Protein AF-A0A485P0E3-F1 (afdb_monomer)

Foldseek 3Di:
DQQPLVVDPVSVVVQCVVFDPPSVVTDDGDPDPVVVVVVVLVVQQVAAPDPPNDDPRHDWAAQPQQPWQPDWDADPQAIKTKRQPGGQRLTWIWGDGPPDDIDTGGDDPVPPVSHNVRD

Organism: Lynx pardinus (NCBI:txid191816)

Secondary structure (DSSP, 8-state):
-TTGGGGSHHHHHHHHHHSPSSGGGT----SSTHHHHHHHHHHHHT-B--TT---TTPBPPSSTT--TTSSEEEETTEEEEE-TTHHHHT--EEE--TTS--EEE---TT-GGGTT---

Radius of gyration: 20.46 Å; Cα contacts (8 Å, |Δi|>4): 179; chains: 1; bounding box: 45×39×56 Å

pLDDT: mean 80.85, std 13.13, range [52.72, 98.12]

Sequence (119 aa):
QVGDAFQEPTAREELNTIGSVPSQDHVFKVDNFAALSSIQKQLQEKIFAVEGTQSRTSSSFQHEMSQEGFSSVLTMDGPVLGAVGSFSWSGGAFLYPQNMSPTFISVSQENVDMRDSYL

Nearest PDB structures (foldseek):
  4nen-assembly1_A  TM=6.289E-01  e=8.531E-14  Homo sapiens
  4neh-assembly1_A  TM=6.287E-01  e=3.980E-13  Homo sapiens
  3k6s-assembly1_A  TM=5.254E-01  e=3.309E-12  Homo sapiens
  5es4-assembly2_C  TM=8.385E-01  e=1.008E-08  Homo sapiens
  7p2d-assembly1_A  TM=5.012E-01  e=2.956E-10  Homo sapiens

Structure (mmCIF, N/CA/C/O backbone):
data_AF-A0A485P0E3-F1
#
_entry.id   AF-A0A485P0E3-F1
#
loop_
_atom_site.group_PDB
_atom_site.id
_atom_site.type_symbol
_atom_site.label_atom_id
_atom_site.label_alt_id
_atom_site.label_comp_id
_atom_site.label_asym_id
_atom_site.label_entity_id
_atom_site.label_seq_id
_atom_site.pdbx_PDB_ins_code
_atom_site.Cartn_x
_atom_site.Cartn_y
_atom_site.Cartn_z
_atom_site.occupancy
_atom_site.B_iso_or_equiv
_atom_site.auth_seq_id
_atom_site.auth_comp_id
_atom_site.auth_asym_id
_atom_site.auth_atom_id
_atom_site.pdbx_PDB_model_num
ATOM 1 N N . GLN A 1 1 ? -16.868 2.085 36.944 1.00 56.00 1 GLN A N 1
ATOM 2 C CA . GLN A 1 1 ? -15.502 2.204 36.390 1.00 56.00 1 GLN A CA 1
ATOM 3 C C . GLN A 1 1 ? -15.638 2.544 34.910 1.00 56.00 1 GLN A C 1
ATOM 5 O O . GLN A 1 1 ? -16.752 2.542 34.400 1.00 56.00 1 GLN A O 1
ATOM 10 N N . VAL A 1 2 ? -14.565 2.921 34.214 1.00 61.31 2 VAL A N 1
ATOM 11 C CA . VAL A 1 2 ? -14.644 3.056 32.748 1.00 61.31 2 VAL A CA 1
ATOM 12 C C . VAL A 1 2 ? -14.596 1.646 32.165 1.00 61.31 2 VAL A C 1
ATOM 14 O O . VAL A 1 2 ? -13.817 0.831 32.645 1.00 61.31 2 VAL A O 1
ATOM 17 N N . GLY A 1 3 ? -15.434 1.345 31.173 1.00 65.81 3 GLY A N 1
ATOM 18 C CA . GLY A 1 3 ? -15.413 0.042 30.500 1.00 65.81 3 GLY A CA 1
ATOM 19 C C . GLY A 1 3 ? -16.502 -0.950 30.909 1.00 65.81 3 GLY A C 1
ATOM 20 O O . GLY A 1 3 ? -16.616 -1.997 30.273 1.00 65.81 3 GLY A O 1
ATOM 21 N N . ASP A 1 4 ? -17.337 -0.623 31.901 1.00 70.12 4 ASP A N 1
ATOM 22 C CA . ASP A 1 4 ? -18.442 -1.490 32.348 1.00 70.12 4 ASP A CA 1
ATOM 23 C C . ASP A 1 4 ? -19.473 -1.734 31.230 1.00 70.12 4 ASP A C 1
ATOM 25 O O . ASP A 1 4 ? -20.031 -2.822 31.123 1.00 70.12 4 ASP A O 1
ATOM 29 N N . ALA A 1 5 ? -19.625 -0.776 30.308 1.00 66.50 5 ALA A N 1
ATOM 30 C CA . ALA A 1 5 ? -20.460 -0.915 29.115 1.00 66.50 5 ALA A CA 1
ATOM 31 C C . ALA A 1 5 ? -20.028 -2.074 28.193 1.00 66.50 5 ALA A C 1
ATOM 33 O O . ALA A 1 5 ? -20.862 -2.634 27.499 1.00 66.50 5 ALA A O 1
ATOM 34 N N . PHE A 1 6 ? -18.757 -2.499 28.210 1.00 69.31 6 PHE A N 1
ATOM 35 C CA . PHE A 1 6 ? -18.295 -3.643 27.409 1.00 69.31 6 PHE A CA 1
ATOM 36 C C . PHE A 1 6 ? -18.677 -5.008 28.004 1.00 69.31 6 PHE A C 1
ATOM 38 O O . PHE A 1 6 ? -18.365 -6.037 27.399 1.00 69.31 6 PHE A O 1
ATOM 45 N N . GLN A 1 7 ? -19.269 -5.040 29.203 1.00 74.75 7 GLN A N 1
ATOM 46 C CA . GLN A 1 7 ? -19.765 -6.275 29.817 1.00 74.75 7 GLN A CA 1
ATOM 47 C C . GLN A 1 7 ? -21.136 -6.676 29.258 1.00 74.75 7 GLN A C 1
ATOM 49 O O . GLN A 1 7 ? -21.456 -7.862 29.247 1.00 74.75 7 GLN A O 1
ATOM 54 N N . GLU A 1 8 ? -21.901 -5.712 28.740 1.00 85.62 8 GLU A N 1
ATOM 55 C CA . GLU A 1 8 ? -23.184 -5.959 28.089 1.00 85.62 8 GLU A CA 1
ATOM 56 C C . GLU A 1 8 ? -22.976 -6.466 26.650 1.00 85.62 8 GLU A C 1
ATOM 58 O O . GLU A 1 8 ? -22.328 -5.789 25.841 1.00 85.62 8 GLU A O 1
ATOM 63 N N . PRO A 1 9 ? -23.518 -7.644 26.286 1.00 83.25 9 PRO A N 1
ATOM 64 C CA . PRO A 1 9 ? -23.393 -8.187 24.934 1.00 83.25 9 PRO A CA 1
ATOM 65 C C . PRO A 1 9 ? -23.930 -7.236 23.858 1.00 83.25 9 PRO A C 1
ATOM 67 O O . PRO A 1 9 ? -23.305 -7.072 22.812 1.00 83.25 9 PRO A O 1
ATOM 70 N N . THR A 1 10 ? -25.041 -6.558 24.152 1.00 86.44 10 THR A N 1
ATOM 71 C CA . THR A 1 10 ? -25.717 -5.615 23.249 1.00 86.44 10 THR A CA 1
ATOM 72 C C . THR A 1 10 ? -24.855 -4.396 22.936 1.00 86.44 10 THR A C 1
ATOM 74 O O . THR A 1 10 ? -24.719 -4.015 21.777 1.00 86.44 10 THR A O 1
ATOM 77 N N . ALA A 1 11 ? -24.188 -3.830 23.942 1.00 84.81 11 ALA A N 1
ATOM 78 C CA . ALA A 1 11 ? -23.265 -2.716 23.755 1.00 84.81 11 ALA A CA 1
ATOM 79 C C . ALA A 1 11 ? -22.048 -3.115 22.904 1.00 84.81 11 ALA A C 1
ATOM 81 O O . ALA A 1 11 ? -21.517 -2.308 22.142 1.00 84.81 11 ALA A O 1
ATOM 82 N N . ARG A 1 12 ? -21.603 -4.376 22.987 1.00 82.94 12 ARG A N 1
ATOM 83 C CA . ARG A 1 12 ? -20.499 -4.866 22.152 1.00 82.94 12 ARG A CA 1
ATOM 84 C C . ARG A 1 12 ? -20.913 -5.068 20.695 1.00 82.94 12 ARG A C 1
ATOM 86 O O . ARG A 1 12 ? -20.122 -4.766 19.805 1.00 82.94 12 ARG A O 1
ATOM 93 N N . GLU A 1 13 ? -22.131 -5.538 20.447 1.00 87.00 13 GLU A N 1
ATOM 94 C CA . GLU A 1 13 ? -22.701 -5.629 19.096 1.00 87.00 13 GLU A CA 1
ATOM 95 C C . GLU A 1 13 ? -22.904 -4.249 18.462 1.00 87.00 13 GLU A C 1
ATOM 97 O O . GLU A 1 13 ? -22.553 -4.050 17.298 1.00 87.00 13 GLU A O 1
ATOM 102 N N . GLU A 1 14 ? -23.391 -3.278 19.234 1.00 87.25 14 GLU A N 1
ATOM 103 C CA . GLU A 1 14 ? -23.542 -1.893 18.782 1.00 87.25 14 GLU A CA 1
ATOM 104 C C . GLU A 1 14 ? -22.189 -1.295 18.367 1.00 87.25 14 GLU A C 1
ATOM 106 O O . GLU A 1 14 ? -22.045 -0.778 17.259 1.00 87.25 14 GLU A O 1
ATOM 111 N N . LEU A 1 15 ? -21.154 -1.452 19.198 1.00 86.75 15 LEU A N 1
ATOM 112 C CA . LEU A 1 15 ? -19.805 -0.974 18.880 1.00 86.75 15 LEU A CA 1
ATOM 113 C C . LEU A 1 15 ? -19.193 -1.678 17.663 1.00 86.75 15 LEU A C 1
ATOM 115 O O . LEU A 1 15 ? -18.553 -1.023 16.843 1.00 86.75 15 LEU A O 1
ATOM 119 N N . ASN A 1 16 ? -19.413 -2.986 17.508 1.00 86.06 16 ASN A N 1
ATOM 120 C CA . ASN A 1 16 ? -18.970 -3.726 16.322 1.00 86.06 16 ASN A CA 1
ATOM 121 C C . ASN A 1 16 ? -19.686 -3.272 15.044 1.00 86.06 16 ASN A C 1
ATOM 123 O O . ASN A 1 16 ? -19.094 -3.357 13.973 1.00 86.06 16 ASN A O 1
ATOM 127 N N . THR A 1 17 ? -20.930 -2.801 15.164 1.00 88.00 17 THR A N 1
ATOM 128 C CA . THR A 1 17 ? -21.724 -2.261 14.050 1.00 88.00 17 THR A CA 1
ATOM 129 C C . THR A 1 17 ? -21.249 -0.866 13.642 1.00 88.00 17 THR A C 1
ATOM 131 O O . THR A 1 17 ? -21.233 -0.544 12.458 1.00 88.00 17 THR A O 1
ATOM 134 N N . ILE A 1 18 ? -20.859 -0.031 14.611 1.00 86.56 18 ILE A N 1
ATOM 135 C CA . ILE A 1 18 ? -20.331 1.320 14.362 1.00 86.56 18 ILE A CA 1
ATOM 136 C C . ILE A 1 18 ? -18.891 1.261 13.823 1.00 86.56 18 ILE A C 1
ATOM 138 O O . ILE A 1 18 ? -18.506 2.070 12.978 1.00 86.56 18 ILE A O 1
ATOM 142 N N . GLY A 1 19 ? -18.083 0.324 14.325 1.00 81.69 19 GLY A N 1
ATOM 143 C CA . GLY A 1 19 ? -16.695 0.129 13.916 1.00 81.69 19 GLY A CA 1
ATOM 144 C C . GLY A 1 19 ? -16.554 -0.420 12.494 1.00 81.69 19 GLY A C 1
ATOM 145 O O . GLY A 1 19 ? -17.409 -1.140 11.986 1.00 81.69 19 GLY A O 1
ATOM 146 N N . SER A 1 20 ? -15.432 -0.105 11.845 1.00 81.88 20 SER A N 1
ATOM 147 C CA . SER A 1 20 ? -15.086 -0.710 10.553 1.00 81.88 20 SER A CA 1
ATOM 148 C C . SER A 1 20 ? -14.750 -2.198 10.700 1.00 81.88 20 SER A C 1
ATOM 150 O O . SER A 1 20 ? -14.378 -2.668 11.776 1.00 81.88 20 SER A O 1
ATOM 152 N N . VAL A 1 21 ? -14.875 -2.948 9.605 1.00 83.44 21 VAL A N 1
ATOM 153 C CA . VAL A 1 21 ? -14.512 -4.371 9.555 1.00 83.44 21 VAL A CA 1
ATOM 154 C C . VAL A 1 21 ? -13.015 -4.501 9.229 1.00 83.44 21 VAL A C 1
ATOM 156 O O . VAL A 1 21 ? -12.561 -3.832 8.302 1.00 83.44 21 VAL A O 1
ATOM 159 N N . PRO A 1 22 ? -12.259 -5.379 9.918 1.00 86.69 22 PRO A N 1
ATOM 160 C CA . PRO A 1 22 ? -12.703 -6.276 10.985 1.00 86.69 22 PRO A CA 1
ATOM 161 C C . PRO A 1 22 ? -12.766 -5.569 12.348 1.00 86.69 22 PRO A C 1
ATOM 163 O O . PRO A 1 22 ? -11.818 -4.915 12.770 1.00 86.69 22 PRO A O 1
ATOM 166 N N . SER A 1 23 ? -13.867 -5.751 13.087 1.00 81.31 23 SER A N 1
ATOM 167 C CA . SER A 1 23 ? -14.141 -4.995 14.323 1.00 81.31 23 SER A CA 1
ATOM 168 C C . SER A 1 23 ? -13.053 -5.138 15.398 1.00 81.31 23 SER A C 1
ATOM 170 O O . SER A 1 23 ? -12.873 -4.235 16.206 1.00 81.31 23 SER A O 1
ATOM 172 N N . GLN A 1 24 ? -12.282 -6.229 15.385 1.00 79.94 24 GLN A N 1
ATOM 173 C CA . GLN A 1 24 ? -11.143 -6.444 16.288 1.00 79.94 24 GLN A CA 1
ATOM 174 C C . GLN A 1 24 ? -10.031 -5.384 16.157 1.00 79.94 24 GLN A C 1
ATOM 176 O O . GLN A 1 24 ? -9.332 -5.125 17.132 1.00 79.94 24 GLN A O 1
ATOM 181 N N . ASP A 1 25 ? -9.899 -4.754 14.984 1.00 76.44 25 ASP A N 1
ATOM 182 C CA . ASP A 1 25 ? -8.875 -3.739 14.702 1.00 76.44 25 ASP A CA 1
ATOM 183 C C . ASP A 1 25 ? -9.387 -2.309 14.942 1.00 76.44 25 ASP A C 1
ATOM 185 O O . ASP A 1 25 ? -8.615 -1.346 14.907 1.00 76.44 25 ASP A O 1
ATOM 189 N N . HIS A 1 26 ? -10.696 -2.164 15.168 1.00 76.44 26 HIS A N 1
ATOM 190 C CA . HIS A 1 26 ? -11.395 -0.878 15.179 1.00 76.44 26 HIS A CA 1
ATOM 191 C C . HIS A 1 26 ? -12.242 -0.637 16.440 1.00 76.44 26 HIS A C 1
ATOM 193 O O . HIS A 1 26 ? -12.693 0.487 16.658 1.00 76.44 26 HIS A O 1
A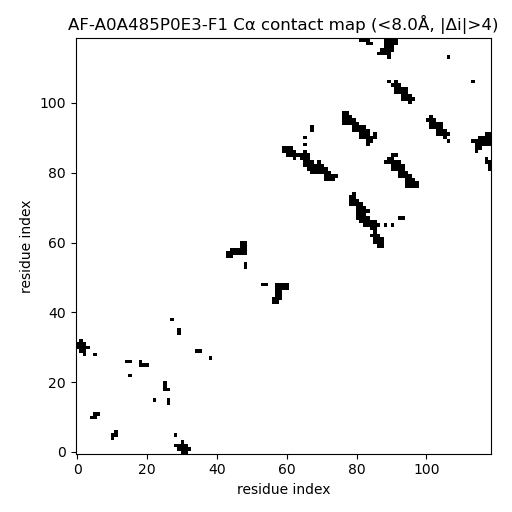TOM 199 N N . VAL A 1 27 ? -12.437 -1.650 17.290 1.00 82.38 27 VAL A N 1
ATOM 200 C CA . VAL A 1 27 ? -13.166 -1.560 18.562 1.00 82.38 27 VAL A CA 1
ATOM 201 C C . VAL A 1 27 ? -12.223 -1.884 19.715 1.00 82.38 27 VAL A C 1
ATOM 203 O O . VAL A 1 27 ? -11.759 -3.012 19.870 1.00 82.38 27 VAL A O 1
ATOM 206 N N . PHE A 1 28 ? -11.982 -0.897 20.575 1.00 77.94 28 PHE A N 1
ATOM 207 C CA 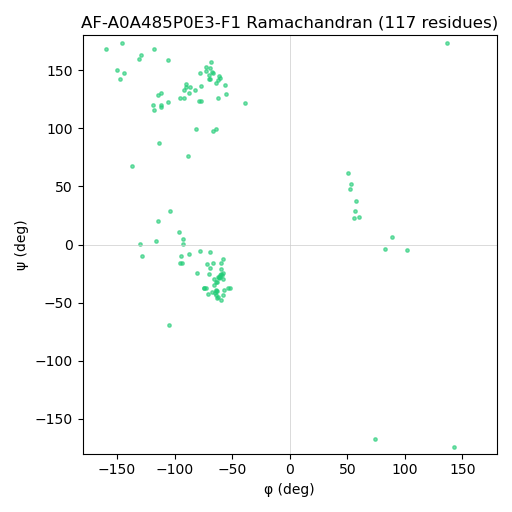. PHE A 1 28 ? -11.055 -1.025 21.697 1.00 77.94 28 PHE A CA 1
ATOM 208 C C . PHE A 1 28 ? -11.810 -1.002 23.024 1.00 77.94 28 PHE A C 1
ATOM 210 O O . PHE A 1 28 ? -12.459 -0.012 23.365 1.00 77.94 28 PHE A O 1
ATOM 217 N N . LYS A 1 29 ? -11.698 -2.082 23.806 1.00 76.06 29 LYS A N 1
ATOM 218 C CA . LYS A 1 29 ? -12.169 -2.101 25.194 1.00 76.06 29 LYS A CA 1
ATOM 219 C C . LYS A 1 29 ? -11.161 -1.366 26.072 1.00 76.06 29 LYS A C 1
ATOM 221 O O . LYS A 1 29 ? -10.000 -1.755 26.136 1.00 76.06 29 LYS A O 1
ATOM 226 N N . VAL A 1 30 ? -11.624 -0.347 26.784 1.00 69.44 30 VAL A N 1
ATOM 227 C CA . VAL A 1 30 ? -10.832 0.360 27.797 1.00 69.44 30 VAL A CA 1
ATOM 228 C C . VAL A 1 30 ? -11.319 -0.045 29.183 1.00 69.44 30 VAL A C 1
ATOM 230 O O . VAL A 1 30 ? -12.499 0.089 29.483 1.00 69.44 30 VAL A O 1
ATOM 233 N N . ASP A 1 31 ? -10.431 -0.576 30.015 1.00 69.00 31 ASP A N 1
ATOM 234 C CA . ASP A 1 31 ? -10.689 -0.927 31.421 1.00 69.00 31 ASP A CA 1
ATOM 235 C C . ASP A 1 31 ? -10.264 0.194 32.389 1.00 69.00 31 ASP A C 1
ATOM 237 O O . ASP A 1 31 ? -10.677 0.234 33.547 1.00 69.00 31 ASP A O 1
ATOM 241 N N . ASN A 1 32 ? -9.456 1.141 31.906 1.00 67.38 32 ASN A N 1
ATOM 242 C CA . ASN A 1 32 ? -9.115 2.396 32.564 1.00 67.38 32 ASN A CA 1
ATOM 243 C C . ASN A 1 32 ? -8.601 3.433 31.540 1.00 67.38 32 ASN A C 1
ATOM 245 O O . ASN A 1 32 ? -8.284 3.110 30.395 1.00 67.38 32 ASN A O 1
ATOM 249 N N . PHE A 1 33 ? -8.483 4.697 31.959 1.00 66.81 33 PHE A N 1
ATOM 250 C CA . PHE A 1 33 ? -8.030 5.789 31.087 1.00 66.81 33 PHE A CA 1
ATOM 251 C C . PHE A 1 33 ? -6.559 5.680 30.633 1.00 66.81 33 PHE A C 1
ATOM 253 O O . PHE A 1 33 ? -6.195 6.329 29.658 1.00 66.81 33 PHE A O 1
ATOM 260 N N . ALA A 1 34 ? -5.713 4.855 31.264 1.00 68.19 34 ALA A N 1
ATOM 261 C CA . ALA A 1 34 ? -4.335 4.643 30.805 1.00 68.19 34 ALA A CA 1
ATOM 262 C C . ALA A 1 34 ? -4.275 3.844 29.489 1.00 68.19 34 ALA A C 1
ATOM 264 O O . ALA A 1 34 ? -3.343 4.027 28.704 1.00 68.19 34 ALA A O 1
ATOM 265 N N . ALA A 1 35 ? -5.296 3.030 29.193 1.00 67.56 35 ALA A N 1
ATOM 266 C CA . ALA A 1 35 ? -5.443 2.367 27.897 1.00 67.56 35 ALA A CA 1
ATOM 267 C C . ALA A 1 35 ? -5.593 3.371 26.736 1.00 67.56 35 ALA A C 1
ATOM 269 O O . ALA A 1 35 ? -5.141 3.092 25.624 1.00 67.56 35 ALA A O 1
ATOM 270 N N . LEU A 1 36 ? -6.136 4.573 26.992 1.00 70.19 36 LEU A N 1
ATOM 271 C CA . LEU A 1 36 ? -6.250 5.622 25.973 1.00 70.19 36 LEU A CA 1
ATOM 272 C C . LEU A 1 36 ? -4.887 6.102 25.475 1.00 70.19 36 LEU A C 1
ATOM 274 O O . LEU A 1 36 ? -4.770 6.402 24.295 1.00 70.19 36 LEU A O 1
ATOM 278 N N . SER A 1 37 ? -3.847 6.112 26.314 1.00 71.75 37 SER A N 1
ATOM 279 C CA . SER A 1 37 ? -2.494 6.462 25.861 1.00 71.75 37 SER A CA 1
ATOM 280 C C . SER A 1 37 ? -1.932 5.429 24.879 1.00 71.75 37 SER A C 1
ATOM 282 O O . SER A 1 37 ? -1.229 5.790 23.938 1.00 71.75 37 SER A O 1
ATOM 284 N N . SER A 1 38 ? -2.255 4.142 25.059 1.00 69.69 38 SER A N 1
ATOM 285 C CA . SER A 1 38 ? -1.851 3.086 24.120 1.00 69.69 38 SER A CA 1
ATOM 286 C C . SER A 1 38 ? -2.624 3.182 22.803 1.00 69.69 38 SER A C 1
ATOM 288 O O . SER A 1 38 ? -2.016 3.114 21.737 1.00 69.69 38 SER A O 1
ATOM 290 N N . ILE A 1 39 ? -3.937 3.429 22.869 1.00 70.00 39 ILE A N 1
ATOM 291 C CA . ILE A 1 39 ? -4.788 3.651 21.689 1.00 70.00 39 ILE A CA 1
ATOM 292 C C . ILE A 1 39 ? -4.330 4.900 20.929 1.00 70.00 39 ILE A C 1
ATOM 294 O O . ILE A 1 39 ? -4.167 4.853 19.715 1.00 70.00 39 ILE A O 1
ATOM 298 N N . GLN A 1 40 ? -4.051 5.999 21.633 1.00 69.62 40 GLN A N 1
ATOM 299 C CA . GLN A 1 40 ? -3.532 7.229 21.041 1.00 69.62 40 GLN A CA 1
ATOM 300 C C . GLN A 1 40 ? -2.216 6.972 20.307 1.00 69.62 40 GLN A C 1
ATOM 302 O O . GLN A 1 40 ? -2.055 7.443 19.186 1.00 69.62 40 GLN A O 1
ATOM 307 N N . LYS A 1 41 ? -1.300 6.197 20.898 1.00 70.44 41 LYS A N 1
ATOM 308 C CA . LYS A 1 41 ? -0.035 5.832 20.254 1.00 70.44 41 LYS A CA 1
ATOM 309 C C . LYS A 1 41 ? -0.254 4.994 18.987 1.00 70.44 41 LYS A C 1
ATOM 311 O O . LYS A 1 41 ? 0.325 5.313 17.957 1.00 70.44 41 LYS A O 1
ATOM 316 N N . GLN A 1 42 ? -1.124 3.983 19.039 1.00 67.56 42 GLN A N 1
ATOM 317 C CA . GLN A 1 42 ? -1.451 3.145 17.874 1.00 67.56 42 GLN A CA 1
ATOM 318 C C . GLN A 1 42 ? -2.124 3.943 16.749 1.00 67.56 42 GLN A C 1
ATOM 320 O O . GLN A 1 42 ? -1.823 3.744 15.574 1.00 67.56 42 GLN A O 1
ATOM 325 N N . LEU A 1 43 ? -3.024 4.865 17.098 1.00 66.56 43 LEU A N 1
ATOM 326 C CA . LEU A 1 43 ? -3.655 5.758 16.129 1.00 66.56 43 LEU A CA 1
ATOM 327 C C . LEU A 1 43 ? -2.639 6.740 15.544 1.00 66.56 43 LEU A C 1
ATOM 329 O O . LEU A 1 43 ? -2.651 6.953 14.340 1.00 66.56 43 LEU A O 1
ATOM 333 N N . GLN A 1 44 ? -1.733 7.282 16.364 1.00 64.75 44 GLN A N 1
ATOM 334 C CA . GLN A 1 44 ? -0.671 8.190 15.929 1.00 64.75 44 GLN A CA 1
ATOM 335 C C . GLN A 1 44 ? 0.321 7.520 14.968 1.00 64.75 44 GLN A C 1
ATOM 337 O O . GLN A 1 44 ? 0.702 8.139 13.981 1.00 64.75 44 GLN A O 1
ATOM 342 N N . GLU A 1 45 ? 0.690 6.257 15.200 1.00 62.72 45 GLU A N 1
ATOM 343 C CA . GLU A 1 45 ? 1.528 5.465 14.280 1.00 62.72 45 GLU A CA 1
ATOM 344 C C . GLU A 1 45 ? 0.869 5.283 12.896 1.00 62.72 45 GLU A C 1
ATOM 346 O O . GLU A 1 45 ? 1.562 5.197 11.880 1.00 62.72 45 GLU A O 1
ATOM 351 N N . LYS A 1 46 ? -0.469 5.297 12.840 1.00 59.56 46 LYS A N 1
ATOM 352 C CA . LYS A 1 46 ? -1.268 5.218 11.606 1.00 59.56 46 LYS A CA 1
ATOM 353 C C . LYS A 1 46 ? -1.645 6.585 11.012 1.00 59.56 46 LYS A C 1
ATOM 355 O O . LYS A 1 46 ?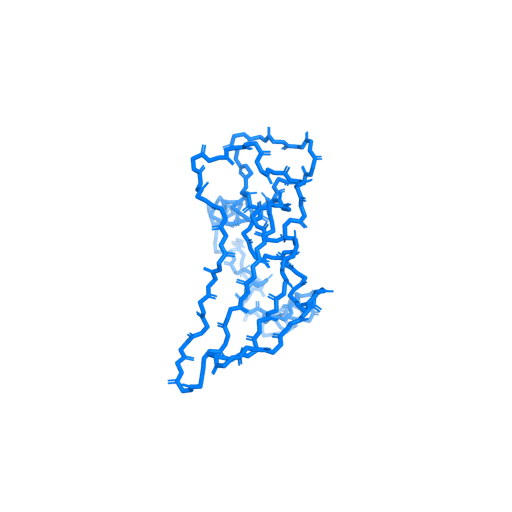 -2.385 6.629 10.031 1.00 59.56 46 LYS A O 1
ATOM 360 N N . ILE A 1 47 ? -1.156 7.700 11.568 1.00 65.38 47 ILE A N 1
ATOM 361 C CA . ILE A 1 47 ? -1.286 9.017 10.927 1.00 65.38 47 ILE A CA 1
ATOM 362 C C . ILE A 1 47 ? -0.187 9.136 9.876 1.00 65.38 47 ILE A C 1
ATOM 364 O O . ILE A 1 47 ? 0.967 9.453 10.181 1.00 65.38 47 ILE A O 1
ATOM 368 N N . PHE A 1 48 ? -0.567 8.897 8.626 1.00 63.47 48 PHE A N 1
ATOM 369 C CA . PHE A 1 48 ? 0.332 9.087 7.502 1.00 63.47 48 PHE A CA 1
ATOM 370 C C . PHE A 1 48 ? 0.616 10.571 7.271 1.00 63.47 48 PHE A C 1
ATOM 372 O O . PHE A 1 48 ? -0.265 11.425 7.405 1.00 63.47 48 PHE A O 1
ATOM 379 N N . ALA A 1 49 ? 1.857 10.875 6.902 1.00 63.56 49 ALA A N 1
ATOM 380 C CA . ALA A 1 49 ? 2.231 12.182 6.389 1.00 63.56 49 ALA A CA 1
ATOM 381 C C . ALA A 1 49 ? 1.548 12.380 5.033 1.00 63.56 49 ALA A C 1
ATOM 383 O O . ALA A 1 49 ? 2.031 11.890 4.013 1.00 63.56 49 ALA A O 1
ATOM 384 N N . VAL A 1 50 ? 0.418 13.082 5.025 1.00 59.25 50 VAL A N 1
ATOM 385 C CA . VAL A 1 50 ? -0.172 13.587 3.786 1.00 59.25 50 VAL A CA 1
ATOM 386 C C . VAL A 1 50 ? 0.704 14.744 3.299 1.00 59.25 50 VAL A C 1
ATOM 388 O O . VAL A 1 50 ? 1.372 15.408 4.095 1.00 59.25 50 VAL A O 1
ATOM 391 N N . GLU A 1 51 ? 0.773 14.930 1.986 1.00 56.28 51 GLU A N 1
ATOM 392 C CA . GLU A 1 51 ? 1.611 15.930 1.323 1.00 56.28 51 GLU A CA 1
ATOM 393 C C . GLU A 1 51 ? 1.648 17.270 2.091 1.00 56.28 51 GLU A C 1
ATOM 395 O O . GLU A 1 51 ? 0.618 17.872 2.398 1.00 56.28 51 GLU A O 1
ATOM 400 N N . GLY A 1 52 ? 2.850 17.710 2.478 1.00 52.72 52 GLY A N 1
ATOM 401 C CA . GLY A 1 52 ? 3.058 18.967 3.207 1.00 52.72 52 GLY A CA 1
ATOM 402 C C . GLY A 1 52 ? 2.854 18.937 4.732 1.00 52.72 52 GLY A C 1
ATOM 403 O O . GLY A 1 52 ? 3.144 19.941 5.381 1.00 52.72 52 GLY A O 1
ATOM 404 N N . THR A 1 53 ? 2.435 17.824 5.351 1.00 60.41 53 THR A N 1
ATOM 405 C CA . THR A 1 53 ? 2.194 17.741 6.813 1.00 60.41 53 THR A CA 1
ATOM 406 C C . THR A 1 53 ? 3.292 17.009 7.591 1.00 60.41 53 THR A C 1
ATOM 408 O O . THR A 1 53 ? 3.018 16.395 8.625 1.00 60.41 53 THR A O 1
ATOM 411 N N . GLN A 1 54 ? 4.535 17.034 7.102 1.00 58.00 54 GLN A N 1
ATOM 412 C CA . GLN A 1 54 ? 5.640 16.254 7.668 1.00 58.00 54 GLN A CA 1
ATOM 413 C C . GLN A 1 54 ? 5.965 16.713 9.104 1.00 58.00 54 GLN A C 1
ATOM 415 O O . GLN A 1 54 ? 6.640 17.715 9.333 1.00 58.00 54 GLN A O 1
ATOM 420 N N . SER A 1 55 ? 5.459 15.972 10.090 1.00 59.78 55 SER A N 1
ATOM 421 C CA . SER A 1 55 ? 5.758 16.146 11.513 1.00 59.78 55 SER A CA 1
ATOM 422 C C . SER A 1 55 ? 6.690 15.024 11.966 1.00 59.78 55 SER A C 1
ATOM 424 O O . SER A 1 55 ? 6.725 13.953 11.365 1.00 59.78 55 SER A O 1
ATOM 426 N N . ARG A 1 56 ? 7.425 15.213 13.069 1.00 58.09 56 ARG A N 1
ATOM 427 C CA . ARG A 1 56 ? 8.337 14.186 13.624 1.00 58.09 56 ARG A CA 1
ATOM 428 C C . ARG A 1 56 ? 7.651 12.854 13.966 1.00 58.09 56 ARG A C 1
ATOM 430 O O . ARG A 1 56 ? 8.344 11.889 14.258 1.00 58.09 56 ARG A O 1
ATOM 437 N N . THR A 1 57 ? 6.320 12.815 13.977 1.00 56.81 57 THR A N 1
ATOM 438 C CA . THR A 1 57 ? 5.521 11.663 14.409 1.00 56.81 57 THR A CA 1
ATOM 439 C C . THR A 1 57 ? 4.670 11.034 13.307 1.00 56.81 57 THR A C 1
ATOM 441 O O .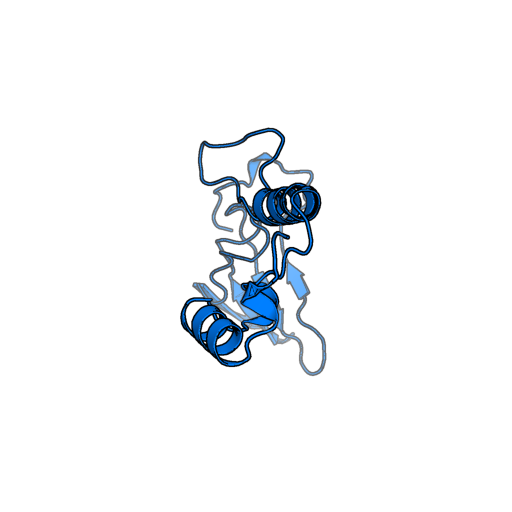 THR A 1 57 ? 3.888 10.148 13.621 1.00 56.81 57 THR A O 1
ATOM 444 N N . SER A 1 58 ? 4.744 11.509 12.061 1.00 61.72 58 SER A N 1
ATOM 445 C CA . SER A 1 58 ? 3.944 10.965 10.954 1.00 61.72 58 SER A CA 1
ATOM 446 C C . SER A 1 58 ? 4.675 9.824 10.244 1.00 61.72 58 SER A C 1
ATOM 448 O O . SER A 1 58 ? 5.861 9.966 9.936 1.00 61.72 58 SER A O 1
ATOM 450 N N . SER A 1 59 ? 3.978 8.725 9.950 1.00 66.44 59 SER A N 1
ATOM 451 C CA . SER A 1 59 ? 4.512 7.608 9.159 1.00 66.44 59 SER A CA 1
ATOM 452 C C . SER A 1 59 ? 4.505 7.930 7.657 1.00 66.44 59 SER A C 1
ATOM 454 O O . SER A 1 59 ? 3.665 8.687 7.172 1.00 66.44 59 SER A O 1
ATOM 456 N N . SER A 1 60 ? 5.475 7.405 6.902 1.00 71.44 60 SER A N 1
ATOM 457 C CA . SER A 1 60 ? 5.536 7.555 5.439 1.00 71.44 60 SER A CA 1
ATOM 458 C C . SER A 1 60 ? 4.792 6.426 4.736 1.00 71.44 60 SER A C 1
ATOM 460 O O . SER A 1 60 ? 4.989 5.266 5.095 1.00 71.44 60 SER A O 1
ATOM 462 N N . PHE A 1 61 ? 4.032 6.746 3.686 1.00 77.06 61 PHE A N 1
ATOM 463 C CA . PHE A 1 61 ? 3.416 5.740 2.815 1.00 77.06 61 PHE A CA 1
ATOM 464 C C . PHE A 1 61 ? 4.478 4.788 2.253 1.00 77.06 61 PHE A C 1
ATOM 466 O O . PHE A 1 61 ? 5.497 5.246 1.741 1.00 77.06 61 PHE A O 1
ATOM 473 N N . GLN A 1 62 ? 4.254 3.483 2.365 1.00 84.44 62 GLN A N 1
ATOM 474 C CA . GLN A 1 62 ? 5.050 2.419 1.755 1.00 84.44 62 GLN A CA 1
ATOM 475 C C . GLN A 1 62 ? 4.294 1.828 0.559 1.00 84.44 62 GLN A C 1
ATOM 477 O O . GLN A 1 62 ? 4.660 2.074 -0.579 1.00 84.44 62 GLN A O 1
ATOM 482 N N . HIS A 1 63 ? 3.195 1.112 0.783 1.00 88.19 63 HIS A N 1
ATOM 483 C CA . HIS A 1 63 ? 2.396 0.504 -0.293 1.00 88.19 63 HIS A CA 1
ATOM 484 C C . HIS A 1 63 ? 0.900 0.806 -0.172 1.00 88.19 63 HIS A C 1
ATOM 486 O O . HIS A 1 63 ? 0.120 0.385 -1.019 1.00 88.19 63 HIS A O 1
ATOM 492 N N . GLU A 1 64 ? 0.487 1.567 0.840 1.00 87.81 64 GLU A N 1
ATOM 493 C CA . GLU A 1 64 ? -0.911 1.904 1.118 1.00 87.81 64 GLU A CA 1
ATOM 494 C C . GLU A 1 64 ? -1.581 2.615 -0.065 1.00 87.81 64 GLU A C 1
ATOM 496 O O . GLU A 1 64 ? -2.777 2.451 -0.284 1.00 87.81 64 GLU A O 1
ATOM 501 N N . MET A 1 65 ? -0.796 3.360 -0.848 1.00 89.19 65 MET A N 1
ATOM 502 C CA . MET A 1 65 ? -1.237 4.080 -2.044 1.00 89.19 65 MET A CA 1
ATOM 503 C C . MET A 1 65 ? -0.598 3.532 -3.327 1.00 89.19 65 MET A C 1
ATOM 505 O O . MET A 1 65 ? -0.561 4.241 -4.329 1.00 89.19 65 MET A O 1
ATOM 509 N N . SER A 1 66 ? -0.096 2.289 -3.318 1.00 91.25 66 SER A N 1
ATOM 510 C CA . SER A 1 66 ? 0.753 1.730 -4.385 1.00 91.25 66 SER A CA 1
ATOM 511 C C . SER A 1 66 ? 0.161 1.871 -5.788 1.00 91.25 66 SER A C 1
ATOM 513 O O . SER A 1 66 ? 0.904 2.161 -6.722 1.00 91.25 66 SER A O 1
ATOM 515 N N . GLN A 1 67 ? -1.162 1.715 -5.928 1.00 93.56 67 GLN A N 1
ATOM 516 C CA . GLN A 1 67 ? -1.864 1.715 -7.218 1.00 93.56 67 GLN A CA 1
ATOM 517 C C . GLN A 1 67 ? -1.234 0.719 -8.201 1.00 93.56 67 GLN A C 1
ATOM 519 O O . GLN A 1 67 ? -0.929 1.038 -9.349 1.00 93.56 67 GLN A O 1
ATOM 524 N N . GLU A 1 68 ? -0.998 -0.496 -7.715 1.00 96.00 68 GLU A N 1
ATOM 525 C CA . GLU A 1 68 ? -0.437 -1.575 -8.514 1.00 96.00 68 GLU A CA 1
ATOM 526 C C . GLU A 1 68 ? -1.277 -1.871 -9.770 1.00 96.00 68 GLU A C 1
ATOM 528 O O . GLU A 1 68 ? -2.506 -1.927 -9.725 1.00 96.00 68 GLU A O 1
ATOM 533 N N . GLY A 1 69 ? -0.597 -2.077 -10.898 1.00 96.12 69 GLY A N 1
ATOM 534 C CA . GLY A 1 69 ? -1.222 -2.311 -12.199 1.00 96.12 69 GLY A CA 1
ATOM 535 C C . GLY A 1 69 ? -1.516 -1.030 -12.979 1.00 96.12 69 GLY A C 1
ATOM 536 O O . GLY A 1 69 ? -2.113 -1.106 -14.051 1.00 96.12 69 GLY A O 1
ATOM 537 N N . PHE A 1 70 ? -1.066 0.131 -12.487 1.00 96.44 70 PHE A N 1
ATOM 538 C CA . PHE A 1 70 ? -1.134 1.401 -13.217 1.00 96.44 70 PHE A CA 1
ATOM 539 C C . PHE A 1 70 ? -0.494 1.301 -14.612 1.00 96.44 70 PHE A C 1
ATOM 541 O O . PHE A 1 70 ? -1.009 1.843 -15.590 1.00 96.44 70 PHE A O 1
ATOM 548 N N . SER A 1 71 ? 0.604 0.553 -14.713 1.00 96.62 71 SER A N 1
ATOM 549 C CA . SER A 1 71 ? 1.212 0.112 -15.968 1.00 96.62 71 SER A CA 1
ATOM 550 C C . SER A 1 71 ? 1.495 -1.391 -15.906 1.00 96.62 71 SER A C 1
ATOM 552 O O . SER A 1 71 ? 1.537 -1.982 -14.824 1.00 96.62 71 SER A O 1
ATOM 554 N N . SER A 1 72 ? 1.660 -2.044 -17.059 1.00 97.25 72 SER A N 1
ATOM 555 C CA . SER A 1 72 ? 1.989 -3.472 -17.092 1.00 97.25 72 SER A CA 1
ATOM 556 C C . SER A 1 72 ? 2.817 -3.865 -18.310 1.00 97.25 72 SER A C 1
ATOM 558 O O . SER A 1 72 ? 2.707 -3.264 -19.380 1.00 97.25 72 SER A O 1
ATOM 560 N N . VAL A 1 73 ? 3.641 -4.899 -18.143 1.00 97.44 73 VAL A N 1
ATOM 561 C CA . VAL A 1 73 ? 4.378 -5.552 -19.229 1.00 97.44 73 VAL A CA 1
ATOM 562 C C . VAL A 1 73 ? 4.536 -7.043 -18.934 1.00 97.44 73 VAL A C 1
ATOM 564 O O . VAL A 1 73 ? 4.725 -7.450 -17.790 1.00 97.44 73 VAL A O 1
ATOM 567 N N . LEU A 1 74 ? 4.448 -7.878 -19.970 1.00 97.00 74 LEU A N 1
ATOM 568 C CA . LEU A 1 74 ? 4.732 -9.309 -19.866 1.00 97.00 74 LEU A CA 1
ATOM 569 C C . LEU A 1 74 ? 6.199 -9.560 -20.203 1.00 97.00 74 LEU A C 1
ATOM 571 O O . LEU A 1 74 ? 6.666 -9.171 -21.273 1.00 97.00 74 LEU A O 1
ATOM 575 N N . THR A 1 75 ? 6.912 -10.230 -19.304 1.00 94.88 75 THR A N 1
ATOM 576 C CA . THR A 1 75 ? 8.311 -10.622 -19.499 1.00 94.88 75 THR A CA 1
ATOM 577 C C . THR A 1 75 ? 8.443 -12.143 -19.486 1.00 94.88 75 THR A C 1
ATOM 579 O O . THR A 1 75 ? 7.509 -12.850 -19.104 1.00 94.88 75 THR A O 1
ATOM 582 N N . MET A 1 76 ? 9.608 -12.657 -19.889 1.00 94.94 76 MET A N 1
ATOM 583 C CA . MET A 1 76 ? 9.906 -14.093 -19.787 1.00 94.94 76 MET A CA 1
ATOM 584 C C . MET A 1 76 ? 9.913 -14.580 -18.332 1.00 94.94 76 MET A C 1
ATOM 586 O O . MET A 1 76 ? 9.588 -15.737 -18.078 1.00 94.94 76 MET A O 1
ATOM 590 N N . ASP A 1 77 ? 10.228 -13.689 -17.389 1.00 93.69 77 ASP A N 1
ATOM 591 C CA . ASP A 1 77 ? 10.302 -14.000 -15.963 1.00 93.69 77 ASP A CA 1
ATOM 592 C C . ASP A 1 77 ? 8.945 -13.854 -15.254 1.00 93.69 77 ASP A C 1
ATOM 594 O O . ASP A 1 77 ? 8.830 -14.246 -14.099 1.00 93.69 77 ASP 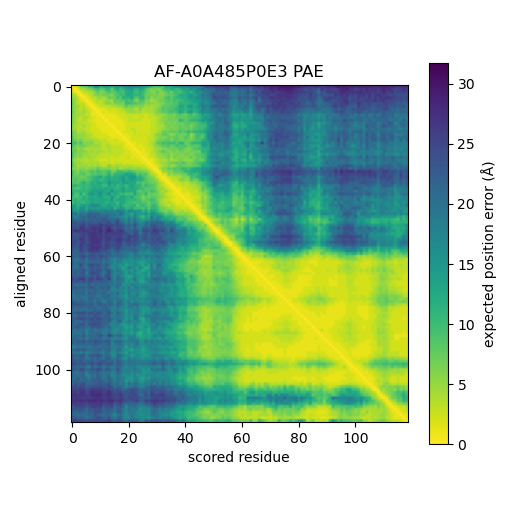A O 1
ATOM 598 N N . GLY A 1 78 ? 7.912 -13.324 -15.927 1.00 96.06 78 GLY A N 1
ATOM 599 C CA . GLY A 1 78 ? 6.562 -13.123 -15.385 1.00 96.06 78 GLY A CA 1
ATOM 600 C C . GLY A 1 78 ? 5.941 -11.759 -15.731 1.00 96.06 78 GLY A C 1
ATOM 601 O O . GLY A 1 78 ? 6.604 -10.902 -16.331 1.00 96.06 78 GLY A O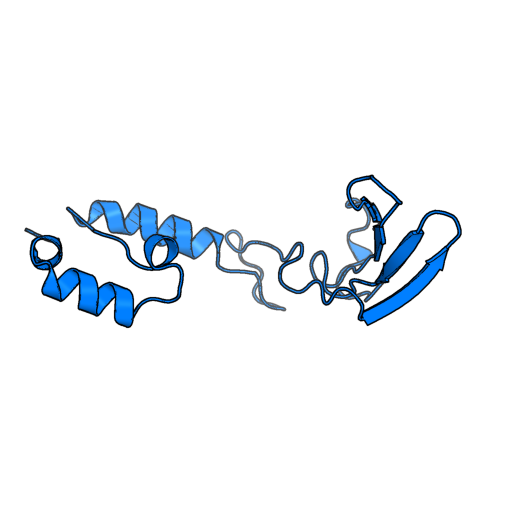 1
ATOM 602 N N . PRO A 1 79 ? 4.655 -11.527 -15.399 1.00 97.62 79 PRO A N 1
ATOM 603 C CA . PRO A 1 79 ? 4.055 -10.202 -15.496 1.00 97.62 79 PRO A CA 1
ATOM 604 C C . PRO A 1 79 ? 4.723 -9.224 -14.525 1.00 97.62 79 PRO A C 1
ATOM 606 O O . PRO A 1 79 ? 5.017 -9.562 -13.376 1.00 97.62 79 PRO A O 1
ATOM 609 N N . VAL A 1 80 ? 4.935 -8.002 -15.003 1.00 97.81 80 VAL A N 1
ATOM 610 C CA . VAL A 1 80 ? 5.419 -6.867 -14.219 1.00 97.81 80 VAL A CA 1
ATOM 611 C C . VAL A 1 80 ? 4.314 -5.822 -14.152 1.00 97.81 80 VAL A C 1
ATOM 613 O O . VAL A 1 80 ? 3.770 -5.442 -15.192 1.00 97.81 80 VAL A O 1
ATOM 616 N N . LEU A 1 81 ? 3.989 -5.365 -12.944 1.00 98.12 81 LEU A N 1
ATOM 617 C CA . LEU A 1 81 ? 2.933 -4.390 -12.670 1.00 98.12 81 LEU A CA 1
ATOM 618 C C . LEU A 1 81 ? 3.533 -3.139 -12.021 1.00 98.12 81 LEU A C 1
ATOM 620 O O . LEU A 1 81 ? 4.137 -3.227 -10.954 1.00 98.12 81 LEU A O 1
ATOM 624 N N . GLY A 1 82 ? 3.373 -1.979 -12.657 1.00 97.31 82 GLY A N 1
ATOM 625 C CA . GLY A 1 82 ? 3.811 -0.693 -12.111 1.00 97.31 82 GLY A CA 1
ATOM 626 C C . GLY A 1 82 ? 2.957 -0.264 -10.920 1.00 97.31 82 GLY A C 1
ATOM 627 O O . GLY A 1 82 ? 1.746 -0.489 -10.910 1.00 97.31 82 GLY A O 1
ATOM 628 N N . ALA A 1 83 ? 3.587 0.350 -9.923 1.00 97.00 83 ALA A N 1
ATOM 629 C CA . ALA A 1 83 ? 3.008 0.715 -8.635 1.00 97.00 83 ALA A CA 1
ATOM 630 C C . ALA A 1 83 ? 3.447 2.133 -8.227 1.00 97.00 83 ALA A C 1
ATOM 632 O O . ALA A 1 83 ? 4.180 2.332 -7.251 1.00 97.00 83 ALA A O 1
ATOM 633 N N . VAL A 1 84 ? 2.965 3.112 -8.996 1.00 95.12 84 VAL A N 1
ATOM 634 C CA . VAL A 1 84 ? 3.390 4.523 -8.989 1.00 95.12 84 VAL A CA 1
ATOM 635 C C . VAL A 1 84 ? 3.239 5.247 -7.650 1.00 95.12 84 VAL A C 1
ATOM 637 O O . VAL A 1 84 ? 3.959 6.205 -7.393 1.00 95.12 84 VAL A O 1
ATOM 640 N N . GLY A 1 85 ? 2.318 4.825 -6.780 1.00 90.81 85 GLY A N 1
ATOM 641 C CA . GLY A 1 85 ? 2.110 5.471 -5.478 1.00 90.81 85 GLY A CA 1
ATOM 642 C C . GLY A 1 85 ? 2.845 4.795 -4.320 1.00 90.81 85 GLY A C 1
ATOM 643 O O . GLY A 1 85 ? 2.597 5.114 -3.156 1.00 90.81 85 GLY A O 1
ATOM 644 N N . SER A 1 86 ? 3.745 3.854 -4.615 1.00 91.38 86 SER A N 1
ATOM 645 C CA . SER A 1 86 ? 4.595 3.239 -3.595 1.00 91.38 86 SER A CA 1
ATOM 646 C C . SER A 1 86 ? 5.635 4.243 -3.079 1.00 91.38 86 SER A C 1
ATOM 648 O O . SER A 1 86 ? 6.118 5.089 -3.828 1.00 91.38 86 SER A O 1
ATOM 650 N N . PHE A 1 87 ? 5.977 4.137 -1.795 1.00 88.75 87 PHE A N 1
ATOM 651 C CA . PHE A 1 87 ? 7.025 4.881 -1.095 1.00 88.75 87 PHE A CA 1
ATOM 652 C C . PHE A 1 87 ? 6.946 6.402 -1.298 1.00 88.75 87 PHE A C 1
ATOM 654 O O . PHE A 1 87 ? 7.869 7.024 -1.816 1.00 88.75 87 PHE A O 1
ATOM 661 N N . SER A 1 88 ? 5.836 7.017 -0.874 1.00 87.00 88 SER A N 1
ATOM 662 C CA . SER A 1 88 ? 5.577 8.455 -1.082 1.00 87.00 88 SER A CA 1
ATOM 663 C C . SER A 1 88 ? 5.721 8.862 -2.555 1.00 87.00 88 SER A C 1
ATOM 665 O O . SER A 1 88 ? 6.480 9.772 -2.886 1.00 87.00 88 SER A O 1
ATOM 667 N N . TRP A 1 89 ? 5.018 8.136 -3.433 1.00 90.38 89 TRP A N 1
ATOM 668 C CA . TRP A 1 89 ? 5.025 8.351 -4.885 1.00 90.38 89 TRP A CA 1
ATOM 669 C C . TRP A 1 89 ? 6.413 8.308 -5.537 1.00 90.38 89 TRP A C 1
ATOM 671 O O . TRP A 1 89 ? 6.602 8.834 -6.634 1.00 90.38 89 TRP A O 1
ATOM 681 N N . SER A 1 90 ? 7.390 7.645 -4.906 1.00 91.19 90 SER A N 1
ATOM 682 C CA . SER A 1 90 ? 8.635 7.317 -5.600 1.00 91.19 90 SER A CA 1
ATOM 683 C C . SER A 1 90 ? 8.467 6.216 -6.633 1.00 91.19 90 SER A C 1
ATOM 685 O O . SER A 1 90 ? 9.338 6.045 -7.477 1.00 91.19 90 SER A O 1
ATOM 687 N N . GLY A 1 91 ? 7.370 5.463 -6.552 1.00 93.12 91 GLY A N 1
ATOM 688 C CA . GLY A 1 91 ? 7.008 4.473 -7.551 1.00 93.12 91 GLY A CA 1
ATOM 689 C C . GLY A 1 91 ? 7.867 3.210 -7.509 1.00 93.12 91 GLY A C 1
ATOM 690 O O . GLY A 1 91 ? 8.582 2.935 -6.538 1.00 93.12 91 GLY A O 1
ATOM 691 N N . GLY A 1 92 ? 7.745 2.404 -8.558 1.00 95.44 92 GLY A N 1
ATOM 692 C CA . GLY A 1 92 ? 8.350 1.079 -8.674 1.00 95.44 92 GLY A CA 1
ATOM 693 C C . GLY A 1 92 ? 7.441 0.082 -9.384 1.00 95.44 92 GLY A C 1
ATOM 694 O O . GLY A 1 92 ? 6.368 0.423 -9.879 1.00 95.44 92 GLY A O 1
ATOM 695 N N . ALA A 1 93 ? 7.855 -1.181 -9.424 1.00 97.31 93 ALA A N 1
ATOM 696 C CA . ALA A 1 93 ? 7.083 -2.243 -10.061 1.00 97.31 93 ALA A CA 1
ATOM 697 C C . ALA A 1 93 ? 7.201 -3.578 -9.320 1.00 97.31 93 ALA A C 1
ATOM 699 O O . ALA A 1 93 ? 8.252 -3.909 -8.776 1.00 97.31 93 ALA A O 1
ATOM 700 N N . PHE A 1 94 ? 6.137 -4.375 -9.339 1.00 97.62 94 PHE A N 1
ATOM 701 C CA . PHE A 1 94 ? 6.141 -5.752 -8.856 1.00 97.62 94 PHE A CA 1
ATOM 702 C C . PHE A 1 94 ? 6.371 -6.719 -10.012 1.00 97.62 94 PHE A C 1
ATOM 704 O O . PHE A 1 94 ? 5.627 -6.701 -10.990 1.00 97.62 94 PHE A O 1
ATOM 711 N N . LEU A 1 95 ? 7.369 -7.590 -9.886 1.00 97.62 95 LEU A N 1
ATOM 712 C CA . LEU A 1 95 ? 7.541 -8.767 -10.734 1.00 97.62 95 LEU A CA 1
ATOM 713 C C . LEU A 1 95 ? 6.847 -9.961 -10.075 1.00 97.62 95 LEU A C 1
ATOM 715 O O . LEU A 1 95 ? 7.078 -10.224 -8.895 1.00 97.62 95 LEU A O 1
ATOM 719 N N . TYR A 1 96 ? 6.067 -10.709 -10.854 1.00 97.25 96 TYR A N 1
ATOM 720 C CA . TYR A 1 96 ? 5.377 -11.930 -10.429 1.00 97.25 96 TYR A CA 1
ATOM 721 C C . TYR A 1 96 ? 5.939 -13.168 -11.141 1.00 97.25 96 TYR A C 1
ATOM 723 O O . TYR A 1 96 ? 5.406 -13.569 -12.179 1.00 97.25 96 TYR A O 1
ATOM 731 N N . PRO A 1 97 ? 6.994 -13.812 -10.610 1.00 95.62 97 PRO A N 1
ATOM 732 C CA . PRO A 1 97 ? 7.539 -15.006 -11.229 1.00 95.62 97 PRO A CA 1
ATOM 733 C C . PRO A 1 97 ? 6.638 -16.222 -11.037 1.00 95.62 97 PRO A C 1
ATOM 735 O O . PRO A 1 97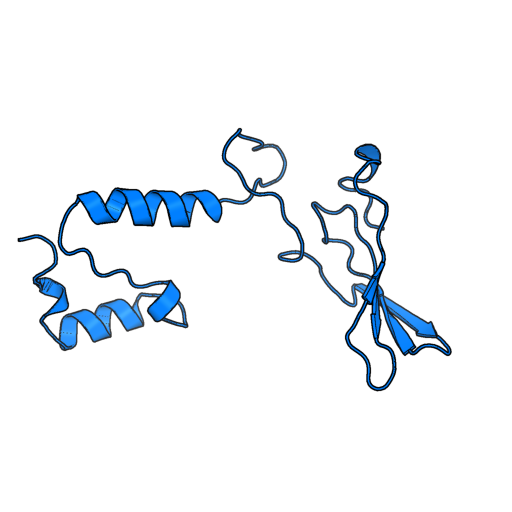 ? 5.908 -16.343 -10.051 1.00 95.62 97 PRO A O 1
ATOM 738 N N . GLN A 1 98 ? 6.718 -17.173 -11.968 1.00 92.56 98 GLN A N 1
ATOM 739 C CA . GLN A 1 98 ? 5.981 -18.426 -11.829 1.00 92.56 98 GLN A CA 1
ATOM 740 C C . GLN A 1 98 ? 6.457 -19.197 -10.592 1.00 92.56 98 GLN A C 1
ATOM 742 O O . GLN A 1 98 ? 7.639 -19.504 -10.454 1.00 92.56 98 GLN A O 1
ATOM 747 N N . ASN A 1 99 ? 5.514 -19.559 -9.720 1.00 91.81 99 ASN A N 1
ATOM 748 C CA . ASN A 1 99 ? 5.754 -20.349 -8.506 1.00 91.81 99 ASN A CA 1
ATOM 749 C C . ASN A 1 99 ? 6.724 -19.709 -7.491 1.00 91.81 99 ASN A C 1
ATOM 751 O O . ASN A 1 99 ? 7.310 -20.426 -6.679 1.00 91.81 99 ASN A O 1
ATOM 755 N N . MET A 1 100 ? 6.892 -18.384 -7.506 1.00 94.06 100 MET A N 1
ATOM 756 C CA . MET A 1 100 ? 7.664 -17.649 -6.497 1.00 94.06 100 MET A CA 1
ATOM 757 C C . MET A 1 100 ? 6.858 -16.483 -5.927 1.00 94.06 100 MET A C 1
ATOM 759 O O . MET A 1 100 ? 5.859 -16.054 -6.503 1.00 94.06 100 MET A O 1
ATOM 763 N N . SER A 1 101 ? 7.302 -15.966 -4.782 1.00 95.75 101 SER A N 1
ATOM 764 C CA . SER A 1 101 ? 6.746 -14.736 -4.225 1.00 95.75 101 SER A CA 1
ATOM 765 C C . SER A 1 101 ? 7.072 -13.534 -5.123 1.00 95.75 101 SER A C 1
ATOM 767 O O . SER A 1 101 ? 8.150 -13.503 -5.726 1.00 95.75 101 SER A O 1
ATOM 769 N N . PRO A 1 102 ? 6.189 -12.524 -5.187 1.00 95.75 102 PRO A N 1
ATOM 770 C CA . PRO A 1 102 ? 6.454 -11.310 -5.947 1.00 95.75 102 PRO A CA 1
ATOM 771 C C . PRO A 1 102 ? 7.682 -10.564 -5.416 1.00 95.75 102 PRO A C 1
ATOM 773 O O . PRO A 1 102 ? 7.922 -10.531 -4.207 1.00 95.75 102 PRO A O 1
ATOM 776 N N . THR A 1 103 ? 8.442 -9.941 -6.316 1.00 96.25 103 THR A N 1
ATOM 777 C CA . THR A 1 103 ? 9.580 -9.077 -5.963 1.00 96.25 103 THR A CA 1
ATOM 778 C C . THR A 1 103 ? 9.254 -7.635 -6.312 1.00 96.25 103 THR A C 1
ATOM 780 O O . THR A 1 103 ? 8.846 -7.354 -7.437 1.00 96.25 103 THR A O 1
ATOM 783 N N . PHE A 1 104 ? 9.462 -6.719 -5.367 1.00 96.00 104 PHE A N 1
ATOM 784 C CA . PHE A 1 104 ? 9.326 -5.289 -5.619 1.00 96.00 104 PHE A CA 1
ATOM 785 C C . PHE A 1 104 ? 10.643 -4.702 -6.138 1.00 96.00 104 PHE A C 1
ATOM 787 O O . PHE A 1 104 ? 11.708 -4.926 -5.562 1.00 96.00 104 PHE A O 1
ATOM 794 N N . ILE A 1 105 ? 10.557 -3.956 -7.232 1.00 94.50 105 ILE A N 1
ATOM 795 C CA . ILE A 1 105 ? 11.664 -3.293 -7.911 1.00 94.50 105 ILE A CA 1
ATOM 796 C C . ILE A 1 105 ? 11.472 -1.789 -7.727 1.00 94.50 105 ILE A C 1
ATOM 798 O O . ILE A 1 105 ? 10.489 -1.223 -8.204 1.00 94.50 105 ILE A O 1
ATOM 802 N N . SER A 1 106 ? 12.424 -1.139 -7.064 1.00 90.25 106 SER A N 1
ATOM 803 C CA . SER A 1 106 ? 12.444 0.313 -6.885 1.00 90.25 106 SER A CA 1
ATOM 804 C C . SER A 1 106 ? 13.861 0.860 -6.876 1.00 90.25 106 SER A C 1
ATOM 806 O O . SER A 1 106 ? 14.850 0.127 -6.846 1.00 90.25 106 SER A O 1
ATOM 808 N N . VAL A 1 107 ? 13.953 2.183 -6.863 1.00 85.50 107 VAL A N 1
ATOM 809 C CA . VAL A 1 107 ? 15.192 2.911 -6.597 1.00 85.50 107 VAL A CA 1
ATOM 810 C C . VAL A 1 107 ? 15.652 2.716 -5.146 1.00 85.50 107 VAL A C 1
ATOM 812 O O . VAL A 1 107 ? 14.840 2.545 -4.234 1.00 85.50 107 VAL A O 1
ATOM 815 N N . SER A 1 108 ? 16.969 2.737 -4.926 1.00 78.62 108 SER A N 1
ATOM 816 C CA . SER A 1 108 ? 17.566 2.640 -3.589 1.00 78.62 108 SER A CA 1
ATOM 817 C C . SER A 1 108 ? 17.147 3.812 -2.695 1.00 78.62 108 SER A C 1
ATOM 819 O O . SER A 1 108 ? 17.143 4.955 -3.151 1.00 78.62 108 SER A O 1
ATOM 821 N N . GLN A 1 109 ? 16.905 3.545 -1.405 1.00 65.19 109 GLN A N 1
ATOM 822 C CA . GLN A 1 109 ? 16.473 4.544 -0.407 1.00 65.19 109 GLN A CA 1
ATOM 823 C C . GLN A 1 109 ? 17.453 5.714 -0.197 1.00 65.19 109 GLN A C 1
ATOM 825 O O . GLN A 1 109 ? 17.065 6.743 0.349 1.00 65.19 109 GLN A O 1
ATOM 830 N N . GLU A 1 110 ? 18.705 5.587 -0.640 1.00 70.25 110 GLU A N 1
ATOM 831 C CA . GLU A 1 110 ? 19.692 6.675 -0.602 1.00 70.25 110 GLU A CA 1
ATOM 832 C C . GLU A 1 110 ? 19.360 7.817 -1.583 1.00 70.25 110 GLU A C 1
ATOM 834 O O . GLU A 1 110 ? 19.805 8.948 -1.390 1.00 70.25 110 GLU A O 1
ATOM 839 N N . ASN A 1 111 ? 18.531 7.560 -2.602 1.00 65.88 111 ASN A N 1
ATOM 840 C CA . ASN A 1 111 ? 18.091 8.566 -3.570 1.00 65.88 111 ASN A CA 1
ATOM 841 C C . ASN A 1 111 ? 16.823 9.282 -3.082 1.00 65.88 111 ASN A C 1
ATOM 843 O O . ASN A 1 111 ? 15.721 9.030 -3.564 1.00 65.88 111 ASN A O 1
ATOM 847 N N . VAL A 1 112 ? 16.985 10.204 -2.129 1.00 63.62 112 VAL A N 1
ATOM 848 C CA . VAL A 1 112 ? 15.882 11.016 -1.564 1.00 63.62 112 VAL A CA 1
ATOM 849 C C . VAL A 1 112 ? 15.165 11.869 -2.629 1.00 63.62 112 VAL A C 1
ATOM 851 O O . VAL A 1 112 ? 14.008 12.236 -2.437 1.00 63.62 112 VAL A O 1
ATOM 854 N N . ASP A 1 113 ? 15.821 12.131 -3.763 1.00 77.50 113 ASP A N 1
ATOM 855 C CA . ASP A 1 113 ? 15.316 12.923 -4.900 1.00 77.50 113 ASP A CA 1
ATOM 856 C C . ASP A 1 113 ? 14.173 12.249 -5.685 1.00 77.50 113 ASP A C 1
ATOM 858 O O . ASP A 1 113 ? 13.587 12.838 -6.582 1.00 77.50 113 ASP A O 1
ATOM 862 N N . MET A 1 114 ? 13.842 10.998 -5.363 1.00 81.94 114 MET A N 1
ATOM 863 C CA . MET A 1 114 ? 12.845 10.233 -6.114 1.00 81.94 114 MET A CA 1
ATOM 864 C C . MET A 1 114 ? 11.427 10.342 -5.555 1.00 81.94 114 MET A C 1
ATOM 866 O O . MET A 1 114 ? 10.532 9.719 -6.111 1.00 81.94 114 MET A O 1
ATOM 870 N N . ARG A 1 115 ? 11.175 11.090 -4.475 1.00 82.19 115 ARG A N 1
ATOM 871 C CA . ARG A 1 115 ? 9.792 11.316 -4.010 1.00 82.19 115 ARG A CA 1
ATOM 872 C C . ARG A 1 115 ? 8.975 12.025 -5.087 1.00 82.19 115 ARG A C 1
ATOM 874 O O . ARG A 1 115 ? 9.505 12.879 -5.789 1.00 82.19 115 ARG A O 1
ATOM 881 N N . ASP A 1 116 ? 7.702 11.653 -5.203 1.00 85.25 116 ASP A N 1
ATOM 882 C CA . ASP A 1 116 ? 6.769 12.261 -6.161 1.00 85.25 116 ASP A CA 1
ATOM 883 C C . ASP A 1 116 ? 7.246 12.182 -7.632 1.00 85.25 116 ASP A C 1
ATOM 885 O O . ASP A 1 116 ? 6.919 13.036 -8.458 1.00 85.25 116 ASP A O 1
ATOM 889 N N . SER A 1 117 ? 8.034 11.150 -7.966 1.00 86.94 117 SER A N 1
ATOM 890 C CA . SER A 1 117 ? 8.605 10.933 -9.305 1.00 86.94 117 SER A CA 1
ATOM 891 C C . SER A 1 117 ? 7.764 10.021 -10.200 1.00 86.94 117 SER A C 1
ATOM 893 O O . SER A 1 117 ? 7.938 10.052 -11.419 1.00 86.94 117 SER A O 1
ATOM 895 N N . TYR A 1 118 ? 6.824 9.264 -9.621 1.00 87.25 118 TYR A N 1
ATOM 896 C CA . TYR A 1 118 ? 5.892 8.383 -10.338 1.00 87.25 118 TYR A CA 1
ATOM 897 C C . TYR A 1 118 ? 6.572 7.314 -11.211 1.00 87.25 118 TYR A C 1
ATOM 899 O O . TYR A 1 118 ? 6.081 7.009 -12.301 1.00 87.25 118 TYR A O 1
ATOM 907 N N . LEU A 1 119 ? 7.695 6.760 -10.737 1.00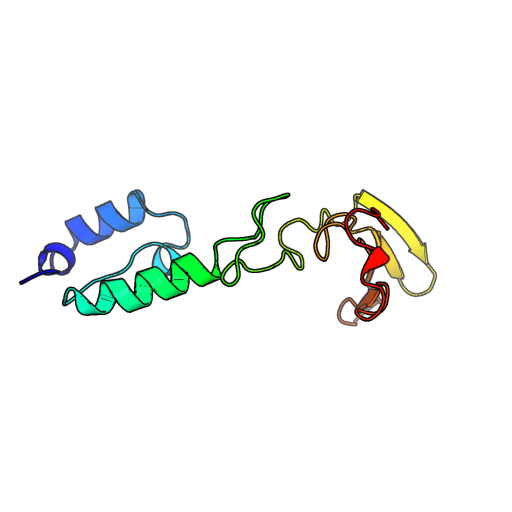 82.50 119 LEU A N 1
ATOM 908 C CA . LEU A 1 119 ? 8.396 5.650 -11.393 1.00 82.50 119 LEU A CA 1
ATOM 909 C C . LEU A 1 119 ? 7.486 4.429 -11.628 1.00 82.50 119 LEU A C 1
ATOM 911 O O . LEU A 1 119 ? 6.731 4.047 -10.699 1.00 82.50 119 LEU A O 1
#

Solvent-accessible surface area (backbone atoms only — not comparable to full-atom values): 6793 Å² total; per-residue (Å²): 122,58,47,61,62,67,72,41,70,66,52,45,52,52,46,45,68,74,26,55,88,63,35,84,85,56,52,82,89,39,77,42,78,71,50,51,58,55,51,50,49,57,52,40,61,66,36,59,44,52,92,92,56,81,47,102,67,43,33,75,51,52,61,89,54,15,58,68,57,76,39,75,50,83,51,97,67,28,50,32,26,25,15,30,31,13,49,52,20,30,17,23,31,37,38,41,34,85,98,51,76,68,45,81,47,64,80,64,86,88,53,71,84,38,54,72,59,57,64

Mean predicted aligned error: 12.34 Å

InterPro domains:
  IPR013519 Integrin alpha beta-propellor [PS51470] (54-105)
  IPR028994 Integrin alpha, N-terminal [G3DSA:2.130.10.130] (18-119)
  IPR028994 Integrin alpha, N-terminal [SSF69318] (28-118)
  IPR036465 von Willebrand factor A-like domain superfamily [SSF533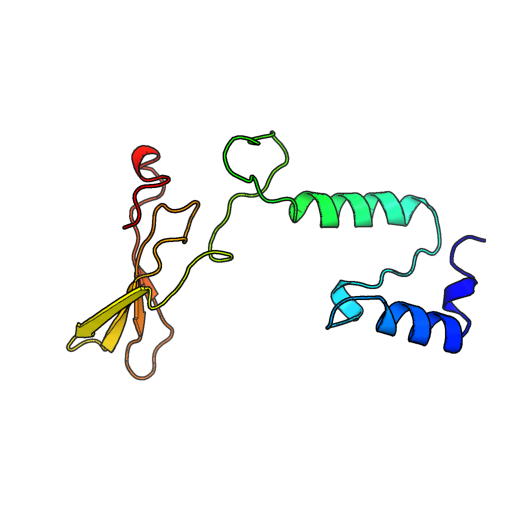00] (3-50)